Protein AF-A0A149TN40-F1 (afdb_monomer_lite)

pLDDT: mean 88.36, std 6.41, range [49.84, 96.06]

Foldseek 3Di:
DVVLVVLLVVLLVVLVVLCVVDVALVVSLVVLLVVLCVLQQDPVVLAGDDDPCVVSSLSNLLSSLVSNLVSLVVHDDQALVRLVVVLVSNLSSLVRSLVVCVVVVVVVSNVVSVVSNVVSVVSSCVNSVPHFHKDKDFAPAWAALLVVCCVQVVGSVCSVVQCVQQVDPDNRTDDRIGIDTDD

Secondary structure (DSSP, 8-state):
-HHHHHHHHHHHHHHHHHHHH--SHHHHHHHHHHHHHHTTEETTTTEEPP-TTHHHHHHHHHHHHHHHHHHGGG---SSHHHHHHHHHHHHHHHHHHHHHHHHHT-HHHHHHHHHHHHHHHHHHHHHHTTSPPEEEEE-SS---HHHHHHHHHS-GGGHHHHHHHH--SBTTB--SEEEEE--

Structure (mmCIF, N/CA/C/O backbone):
data_AF-A0A149TN40-F1
#
_entry.id   AF-A0A149TN40-F1
#
loop_
_atom_site.group_PDB
_atom_site.id
_atom_site.type_symbol
_atom_site.label_atom_id
_atom_site.label_alt_id
_atom_site.label_comp_id
_atom_site.label_asym_id
_atom_site.label_entity_id
_atom_site.label_seq_id
_atom_site.pdbx_PDB_ins_code
_atom_site.Cartn_x
_atom_site.Cartn_y
_atom_site.Cartn_z
_atom_site.occupancy
_atom_site.B_iso_or_equiv
_atom_site.auth_seq_id
_atom_site.auth_comp_id
_atom_site.auth_asym_id
_atom_site.auth_atom_id
_atom_site.pdbx_PDB_model_num
ATOM 1 N N . MET A 1 1 ? 9.515 -7.429 -31.128 1.00 49.84 1 MET A N 1
ATOM 2 C CA . MET A 1 1 ? 8.541 -6.324 -30.967 1.00 49.84 1 MET A CA 1
ATOM 3 C C . MET A 1 1 ? 7.116 -6.852 -30.782 1.00 49.84 1 MET A C 1
ATOM 5 O O . MET A 1 1 ? 6.437 -6.321 -29.924 1.00 49.84 1 MET A O 1
ATOM 9 N N . SER A 1 2 ? 6.692 -7.926 -31.472 1.00 61.16 2 SER A N 1
ATOM 10 C CA . SER A 1 2 ? 5.398 -8.605 -31.228 1.00 61.16 2 SER A CA 1
ATOM 11 C C . SER A 1 2 ? 5.247 -9.184 -29.814 1.00 61.16 2 SER A C 1
ATOM 13 O O . SER A 1 2 ? 4.179 -9.080 -29.222 1.00 61.16 2 SER A O 1
ATOM 15 N N . ASP A 1 3 ? 6.320 -9.753 -29.259 1.00 69.62 3 ASP A N 1
ATOM 16 C CA . ASP A 1 3 ? 6.230 -10.540 -28.018 1.00 69.62 3 ASP A CA 1
ATOM 17 C C . ASP A 1 3 ? 6.064 -9.671 -26.765 1.00 69.62 3 ASP A C 1
ATOM 19 O O . ASP A 1 3 ? 5.349 -10.048 -25.844 1.00 69.62 3 ASP A O 1
ATOM 23 N N . ILE A 1 4 ? 6.657 -8.471 -26.750 1.00 68.31 4 ILE A N 1
ATOM 24 C CA . ILE A 1 4 ? 6.526 -7.522 -25.629 1.00 68.31 4 ILE A CA 1
ATOM 25 C C . ILE A 1 4 ? 5.124 -6.904 -25.612 1.00 68.31 4 ILE A C 1
ATOM 27 O O . ILE A 1 4 ? 4.525 -6.775 -24.549 1.00 68.31 4 ILE A O 1
ATOM 31 N N . THR A 1 5 ? 4.562 -6.575 -26.779 1.00 76.12 5 THR A N 1
ATOM 32 C CA . THR A 1 5 ? 3.184 -6.071 -26.878 1.00 76.12 5 THR A CA 1
ATOM 33 C C . THR A 1 5 ? 2.165 -7.135 -26.467 1.00 76.12 5 THR A C 1
ATOM 35 O O . THR A 1 5 ? 1.217 -6.820 -25.757 1.00 76.12 5 THR A O 1
ATOM 38 N N . SER A 1 6 ? 2.387 -8.400 -26.843 1.00 80.19 6 SER A N 1
ATOM 39 C CA . SER A 1 6 ? 1.541 -9.516 -26.399 1.00 80.19 6 SER A CA 1
ATOM 40 C C . SER A 1 6 ? 1.671 -9.787 -24.895 1.00 80.19 6 SER A C 1
ATOM 42 O O . SER A 1 6 ? 0.690 -10.134 -24.240 1.00 80.19 6 SER A O 1
ATOM 44 N N . ALA A 1 7 ? 2.870 -9.636 -24.326 1.00 77.38 7 ALA A N 1
ATOM 45 C CA . ALA A 1 7 ? 3.071 -9.751 -22.884 1.00 77.38 7 ALA A CA 1
ATOM 46 C C . ALA A 1 7 ? 2.347 -8.630 -22.122 1.00 77.38 7 ALA A C 1
ATOM 48 O O . ALA A 1 7 ? 1.708 -8.903 -21.109 1.00 77.38 7 ALA A O 1
ATOM 49 N N . ALA A 1 8 ? 2.389 -7.395 -22.633 1.00 79.75 8 ALA A N 1
ATOM 50 C CA . ALA A 1 8 ? 1.682 -6.256 -22.051 1.00 79.75 8 ALA A CA 1
ATOM 51 C C . ALA A 1 8 ? 0.164 -6.480 -22.003 1.00 79.75 8 ALA A C 1
ATOM 53 O O . ALA A 1 8 ? -0.437 -6.304 -20.947 1.00 79.75 8 ALA A O 1
ATOM 54 N N . SER A 1 9 ? -0.445 -6.932 -23.108 1.00 82.19 9 SER A N 1
ATOM 55 C CA . SER A 1 9 ? -1.885 -7.220 -23.136 1.00 82.19 9 SER A CA 1
ATOM 56 C C . SER A 1 9 ? -2.263 -8.346 -22.174 1.00 82.19 9 SER A C 1
ATOM 58 O O . SER A 1 9 ? -3.250 -8.236 -21.458 1.00 82.19 9 SER A O 1
ATOM 60 N N . THR A 1 10 ? -1.439 -9.395 -22.085 1.00 86.62 10 THR A N 1
ATOM 61 C CA . THR A 1 10 ? -1.691 -10.526 -21.176 1.00 86.62 10 THR A CA 1
ATOM 62 C C . THR A 1 10 ? -1.612 -10.094 -19.711 1.00 86.62 10 THR A C 1
ATOM 64 O O . THR A 1 10 ? -2.437 -10.493 -18.896 1.00 86.62 10 THR A O 1
ATOM 67 N N . LEU A 1 11 ? -0.628 -9.261 -19.356 1.00 84.00 11 LEU A N 1
ATOM 68 C CA . LEU A 1 11 ? -0.495 -8.725 -18.000 1.00 84.00 11 LEU A CA 1
ATOM 69 C C . LEU A 1 11 ? -1.680 -7.833 -17.629 1.00 84.00 11 LEU A C 1
ATOM 71 O O . LEU A 1 11 ? -2.180 -7.928 -16.512 1.00 84.00 11 LEU A O 1
ATOM 75 N N . GLN A 1 12 ? -2.158 -7.018 -18.568 1.00 85.88 12 GLN A N 1
ATOM 76 C CA . GLN A 1 12 ? -3.344 -6.196 -18.361 1.00 85.88 12 GLN A CA 1
ATOM 77 C C . GLN A 1 12 ? -4.598 -7.057 -18.138 1.00 85.88 12 GLN A C 1
ATOM 79 O O . GLN A 1 12 ? -5.314 -6.839 -17.165 1.00 85.88 12 GLN A O 1
ATOM 84 N N . GLU A 1 13 ? -4.809 -8.097 -18.949 1.00 88.00 13 GLU A N 1
ATOM 85 C CA . GLU A 1 13 ? -5.915 -9.051 -18.767 1.00 88.00 13 GLU A CA 1
ATOM 86 C C . GLU A 1 13 ? -5.845 -9.782 -17.414 1.00 88.00 13 GLU A C 1
ATOM 88 O O . GLU A 1 13 ? -6.870 -9.988 -16.757 1.00 88.00 13 GLU A O 1
ATOM 93 N N . ILE A 1 14 ? -4.644 -10.164 -16.960 1.00 86.12 14 ILE A N 1
ATOM 94 C CA . ILE A 1 14 ? -4.446 -10.783 -15.640 1.00 86.12 14 ILE A CA 1
ATOM 95 C C . ILE A 1 14 ? -4.858 -9.811 -14.532 1.00 86.12 14 ILE A C 1
ATOM 97 O O . ILE A 1 14 ? -5.582 -10.199 -13.617 1.00 86.12 14 ILE A O 1
ATOM 101 N N . VAL A 1 15 ? -4.420 -8.557 -14.614 1.00 87.38 15 VAL A N 1
ATOM 102 C CA . VAL A 1 15 ? -4.732 -7.517 -13.626 1.00 87.38 15 VAL A CA 1
ATOM 103 C C . VAL A 1 15 ? -6.234 -7.217 -13.590 1.00 87.38 15 VAL A C 1
ATOM 105 O O . VAL A 1 15 ? -6.825 -7.184 -12.512 1.00 87.38 15 VAL A O 1
ATOM 108 N N . GLU A 1 16 ? -6.891 -7.124 -14.746 1.00 85.19 16 GLU A N 1
ATOM 109 C CA . GLU A 1 16 ? -8.352 -6.986 -14.834 1.00 85.19 16 GLU A CA 1
ATOM 110 C C . GLU A 1 16 ? -9.084 -8.201 -14.241 1.00 85.19 16 GLU A C 1
ATOM 112 O O . GLU A 1 16 ? -10.067 -8.060 -13.511 1.00 85.19 16 GLU A O 1
ATOM 117 N N . THR A 1 17 ? -8.581 -9.412 -14.493 1.00 88.56 17 THR A N 1
ATOM 118 C CA . THR A 1 17 ? -9.135 -10.641 -13.909 1.00 88.56 17 THR A CA 1
ATOM 119 C C . THR A 1 17 ? -8.994 -10.650 -12.388 1.00 88.56 17 THR A C 1
ATOM 121 O O . THR A 1 17 ? -9.933 -11.035 -11.692 1.00 88.56 17 THR A O 1
ATOM 124 N N . LEU A 1 18 ? -7.860 -10.189 -11.852 1.00 85.25 18 LEU A N 1
ATOM 125 C CA . LEU A 1 18 ? -7.669 -10.032 -10.410 1.00 85.25 18 LEU A CA 1
ATOM 126 C C . LEU A 1 18 ? -8.672 -9.032 -9.821 1.00 85.25 18 LEU A C 1
ATOM 128 O O . LEU A 1 18 ? -9.253 -9.321 -8.777 1.00 85.25 18 LEU A O 1
ATOM 132 N N . GLY A 1 19 ? -8.950 -7.925 -10.513 1.00 83.44 19 GLY A N 1
ATOM 133 C CA . GLY A 1 19 ? -9.982 -6.966 -10.104 1.00 83.44 19 GLY A CA 1
ATOM 134 C C . GLY A 1 19 ? -11.387 -7.578 -10.009 1.00 83.44 19 GLY A C 1
ATOM 135 O O . GLY A 1 19 ? -12.173 -7.186 -9.155 1.00 83.44 19 GLY A O 1
ATOM 136 N N . ASN A 1 20 ? -11.694 -8.594 -10.822 1.00 86.62 20 ASN A N 1
ATOM 137 C CA . ASN A 1 20 ? -12.962 -9.331 -10.735 1.00 86.62 20 ASN A CA 1
ATOM 138 C C . ASN A 1 20 ? -12.996 -10.365 -9.595 1.00 86.62 20 ASN A C 1
ATOM 140 O O . ASN A 1 20 ? -14.077 -10.744 -9.145 1.00 86.62 20 ASN A O 1
ATOM 144 N N . ILE A 1 21 ? -11.835 -10.859 -9.152 1.00 88.94 21 ILE A N 1
ATOM 145 C CA . ILE A 1 21 ? -11.725 -11.819 -8.043 1.00 88.94 21 ILE A CA 1
ATOM 146 C C . ILE A 1 21 ? -11.835 -11.097 -6.696 1.00 88.94 21 ILE A C 1
ATOM 148 O O . ILE A 1 21 ? -12.499 -11.588 -5.783 1.00 88.94 21 ILE A O 1
ATOM 152 N N . TYR A 1 22 ? -11.185 -9.940 -6.567 1.00 87.81 22 TYR A N 1
ATOM 153 C CA . TYR A 1 22 ? -11.143 -9.165 -5.332 1.00 87.81 22 TYR A CA 1
ATOM 154 C C . TYR A 1 22 ? -12.144 -8.009 -5.380 1.00 87.81 22 TYR A C 1
ATOM 156 O O . TYR A 1 22 ? -11.826 -6.914 -5.829 1.00 87.81 22 TYR A O 1
ATOM 164 N N . THR A 1 23 ? -13.356 -8.248 -4.869 1.00 84.50 23 THR A N 1
ATOM 165 C CA . THR A 1 23 ? -14.415 -7.225 -4.798 1.00 84.50 23 THR A CA 1
ATOM 166 C C . THR A 1 23 ? -14.074 -6.075 -3.845 1.00 84.50 23 THR A C 1
ATOM 168 O O . THR A 1 23 ? -14.589 -4.974 -4.017 1.00 84.50 23 THR A O 1
ATOM 171 N N . ASP A 1 24 ? -13.233 -6.324 -2.835 1.00 88.75 24 ASP A N 1
ATOM 172 C CA . ASP A 1 24 ? -12.730 -5.281 -1.940 1.00 88.75 24 ASP A CA 1
ATOM 173 C C . ASP A 1 24 ? -11.497 -4.582 -2.552 1.00 88.75 24 ASP A C 1
ATOM 175 O O . ASP A 1 24 ? -10.469 -5.243 -2.754 1.00 88.75 24 ASP A O 1
ATOM 179 N N . PRO A 1 25 ? -11.548 -3.257 -2.809 1.00 87.50 25 PRO A N 1
ATOM 180 C CA . PRO A 1 25 ? -10.431 -2.513 -3.393 1.00 87.50 25 PRO A CA 1
ATOM 181 C C . PRO A 1 25 ? -9.153 -2.565 -2.546 1.00 87.50 25 PRO A C 1
ATOM 183 O O . PRO A 1 25 ? -8.053 -2.566 -3.099 1.00 87.50 25 PRO A O 1
ATOM 186 N N . GLY A 1 26 ? -9.277 -2.650 -1.216 1.00 88.75 26 GLY A N 1
ATOM 187 C CA . GLY A 1 26 ? -8.135 -2.783 -0.311 1.00 88.75 26 GLY A CA 1
ATOM 188 C C . GLY A 1 26 ? -7.392 -4.107 -0.508 1.00 88.75 26 GLY A C 1
ATOM 189 O O . GLY A 1 26 ? -6.174 -4.111 -0.695 1.00 88.75 26 GLY A O 1
ATOM 190 N N . GLN A 1 27 ? -8.121 -5.228 -0.545 1.00 89.62 27 GLN A N 1
ATOM 191 C CA . GLN A 1 27 ? -7.545 -6.544 -0.855 1.00 89.62 27 GLN A CA 1
ATOM 192 C C . GLN A 1 27 ? -6.924 -6.594 -2.256 1.00 89.62 27 GLN A C 1
ATOM 194 O O . GLN A 1 27 ? -5.853 -7.176 -2.434 1.00 89.62 27 GLN A O 1
ATOM 199 N N . TYR A 1 28 ? -7.560 -5.957 -3.243 1.00 92.06 28 TYR A N 1
ATOM 200 C CA . TYR A 1 28 ? -7.017 -5.869 -4.597 1.00 92.06 28 TYR A CA 1
ATOM 201 C C . TYR A 1 28 ? -5.663 -5.142 -4.623 1.00 92.06 28 TYR A C 1
ATOM 203 O O . TYR A 1 28 ? -4.680 -5.678 -5.141 1.00 92.06 28 TYR A O 1
ATOM 211 N N . VAL A 1 29 ? -5.569 -3.967 -3.991 1.00 92.38 29 VAL A N 1
ATOM 212 C CA . VAL A 1 29 ? -4.305 -3.219 -3.887 1.00 92.38 29 VAL A CA 1
ATOM 213 C C . VAL A 1 29 ? -3.250 -4.003 -3.104 1.00 92.38 29 VAL A C 1
ATOM 215 O O . VAL A 1 29 ? -2.086 -4.015 -3.510 1.00 92.38 29 VAL A O 1
ATOM 218 N N . ALA A 1 30 ? -3.626 -4.710 -2.036 1.00 91.81 30 ALA A N 1
ATOM 219 C CA . ALA A 1 30 ? -2.700 -5.554 -1.278 1.00 91.81 30 ALA A CA 1
ATOM 220 C C . ALA A 1 30 ? -2.108 -6.681 -2.144 1.00 91.81 30 ALA A C 1
ATOM 222 O O . ALA A 1 30 ? -0.903 -6.941 -2.089 1.00 91.81 30 ALA A O 1
ATOM 223 N N . GLN A 1 31 ? -2.921 -7.303 -3.002 1.00 92.56 31 GLN A N 1
ATOM 224 C CA . GLN A 1 31 ? -2.452 -8.329 -3.931 1.00 92.56 31 GLN A CA 1
ATOM 225 C C . GLN A 1 31 ? -1.516 -7.755 -5.007 1.00 92.56 31 GLN A C 1
ATOM 227 O O . GLN A 1 31 ? -0.491 -8.364 -5.316 1.00 92.56 31 GLN A O 1
ATOM 232 N N . LEU A 1 32 ? -1.823 -6.576 -5.557 1.00 92.62 32 LEU A N 1
ATOM 233 C CA . LEU A 1 32 ? -0.956 -5.892 -6.527 1.00 92.62 32 LEU A CA 1
ATOM 234 C C . LEU A 1 32 ? 0.383 -5.478 -5.896 1.00 92.62 32 LEU A C 1
ATOM 236 O O . LEU A 1 32 ? 1.442 -5.700 -6.479 1.00 92.62 32 LEU A O 1
ATOM 240 N N . THR A 1 33 ? 0.337 -4.961 -4.670 1.00 93.25 33 THR A N 1
ATOM 241 C CA . THR A 1 33 ? 1.506 -4.639 -3.836 1.00 93.25 33 THR A CA 1
ATOM 242 C C . THR A 1 33 ? 2.379 -5.878 -3.635 1.00 93.25 33 THR A C 1
ATOM 244 O O . THR A 1 33 ? 3.590 -5.825 -3.846 1.00 93.25 33 THR A O 1
ATOM 247 N N . TYR A 1 34 ? 1.774 -7.027 -3.312 1.00 92.56 34 TYR A N 1
ATOM 248 C CA . TYR A 1 34 ? 2.494 -8.295 -3.207 1.00 92.56 34 TYR A CA 1
ATOM 249 C C . TYR A 1 34 ? 3.138 -8.700 -4.539 1.00 92.56 34 TYR A C 1
ATOM 251 O O . TYR A 1 34 ? 4.320 -9.039 -4.556 1.00 92.56 34 TYR A O 1
ATOM 259 N N . LEU A 1 35 ? 2.417 -8.617 -5.660 1.00 91.12 35 LEU A N 1
ATOM 260 C CA . LEU A 1 35 ? 2.970 -8.939 -6.979 1.00 91.12 35 LEU A CA 1
ATOM 261 C C . LEU A 1 35 ? 4.181 -8.067 -7.324 1.00 91.12 35 LEU A C 1
ATOM 263 O O . LEU A 1 35 ? 5.187 -8.601 -7.781 1.00 91.12 35 LEU A O 1
ATOM 267 N N . ILE A 1 36 ? 4.145 -6.763 -7.036 1.00 92.75 36 ILE A N 1
ATOM 268 C CA . ILE A 1 36 ? 5.281 -5.853 -7.264 1.00 92.75 36 ILE A CA 1
ATOM 269 C C . ILE A 1 36 ? 6.556 -6.362 -6.568 1.00 92.75 36 ILE A C 1
ATOM 271 O O . ILE A 1 36 ? 7.626 -6.355 -7.183 1.00 92.75 36 ILE A O 1
ATOM 275 N N . THR A 1 37 ? 6.449 -6.888 -5.339 1.00 91.69 37 THR A N 1
ATOM 276 C CA . THR A 1 37 ? 7.601 -7.477 -4.621 1.00 91.69 37 THR A CA 1
ATOM 277 C C . THR A 1 37 ? 8.195 -8.701 -5.325 1.00 91.69 37 THR A C 1
ATOM 279 O O . THR A 1 37 ? 9.388 -8.964 -5.208 1.00 91.69 37 THR A O 1
ATOM 282 N N . GLN A 1 38 ? 7.393 -9.439 -6.098 1.00 89.81 38 GLN A N 1
ATOM 283 C CA . GLN A 1 38 ? 7.860 -10.605 -6.852 1.00 89.81 38 GLN A CA 1
ATOM 284 C C . GLN A 1 38 ? 8.589 -10.214 -8.148 1.00 89.81 38 GLN A C 1
ATOM 286 O O . GLN A 1 38 ? 9.326 -11.025 -8.707 1.00 89.81 38 GLN A O 1
ATOM 291 N N . TYR A 1 39 ? 8.431 -8.969 -8.612 1.00 88.81 39 TYR A N 1
ATOM 292 C CA . TYR A 1 39 ? 8.992 -8.464 -9.869 1.00 88.81 39 TYR A CA 1
ATOM 293 C C . TYR A 1 39 ? 10.125 -7.448 -9.658 1.00 88.81 39 TYR A C 1
ATOM 295 O O . TYR A 1 39 ? 10.247 -6.472 -10.398 1.00 88.81 39 TYR A O 1
ATOM 303 N N . GLY A 1 40 ? 10.990 -7.681 -8.666 1.00 86.00 40 GLY A N 1
ATOM 304 C CA . GLY A 1 40 ? 12.262 -6.961 -8.507 1.00 86.00 40 GLY A CA 1
ATOM 305 C C . GLY A 1 40 ? 12.226 -5.715 -7.618 1.00 86.00 40 GLY A C 1
ATOM 306 O O . GLY A 1 40 ? 13.230 -5.012 -7.547 1.00 86.00 40 GLY A O 1
ATOM 307 N N . TYR A 1 41 ? 11.112 -5.440 -6.935 1.00 92.69 41 TYR A N 1
ATOM 308 C CA . TYR A 1 41 ? 11.066 -4.440 -5.865 1.00 92.69 41 TYR A CA 1
ATOM 309 C C . TYR A 1 41 ? 11.518 -5.050 -4.529 1.00 92.69 41 TYR A C 1
ATOM 311 O O . TYR A 1 41 ? 10.949 -6.046 -4.080 1.00 92.69 41 TYR A O 1
ATOM 319 N N . ASP A 1 42 ? 12.505 -4.435 -3.876 1.00 91.75 42 ASP A N 1
ATOM 320 C CA . ASP A 1 42 ? 12.964 -4.821 -2.538 1.00 91.75 42 ASP A CA 1
ATOM 321 C C . ASP A 1 42 ? 12.315 -3.932 -1.469 1.00 91.75 42 ASP A C 1
ATOM 323 O O . ASP A 1 42 ? 12.508 -2.715 -1.431 1.00 91.75 42 ASP A O 1
ATOM 327 N N . VAL A 1 43 ? 1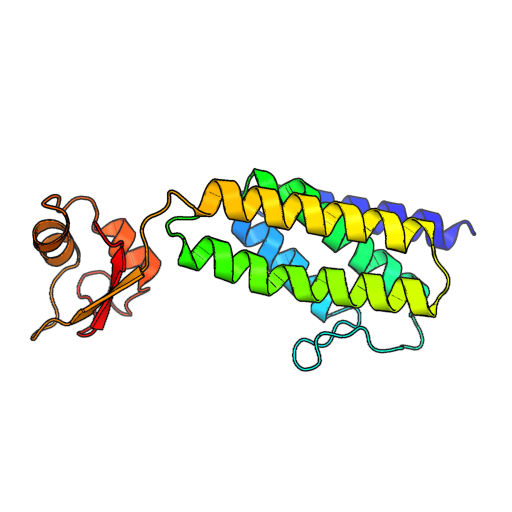1.547 -4.558 -0.575 1.00 89.75 43 VAL A N 1
ATOM 328 C CA . VAL A 1 43 ? 10.816 -3.886 0.511 1.00 89.75 43 VAL A CA 1
ATOM 329 C C . VAL A 1 43 ? 11.730 -3.268 1.573 1.00 89.75 43 VAL A C 1
ATOM 331 O O . VAL A 1 43 ? 11.333 -2.303 2.220 1.00 89.75 43 VAL A O 1
ATOM 334 N N . ASN A 1 44 ? 12.940 -3.801 1.765 1.00 90.44 44 ASN A N 1
ATOM 335 C CA . ASN A 1 44 ? 13.862 -3.344 2.805 1.00 90.44 44 ASN A CA 1
ATOM 336 C C . ASN A 1 44 ? 14.643 -2.114 2.350 1.00 90.44 44 ASN A C 1
ATOM 338 O O . ASN A 1 44 ? 14.893 -1.210 3.144 1.00 90.44 44 ASN A O 1
ATOM 342 N N . THR A 1 45 ? 15.046 -2.090 1.079 1.00 91.50 45 THR A N 1
ATOM 343 C CA . THR A 1 45 ? 15.794 -0.967 0.499 1.00 91.50 45 THR A CA 1
ATOM 344 C C . THR A 1 45 ? 14.900 0.040 -0.214 1.00 91.50 45 THR A C 1
ATOM 346 O O . THR A 1 45 ? 15.389 1.109 -0.570 1.00 91.50 45 THR A O 1
ATOM 349 N N . GLN A 1 46 ? 13.616 -0.284 -0.416 1.00 93.00 46 GLN A N 1
ATOM 350 C CA . GLN A 1 46 ? 12.645 0.531 -1.154 1.00 93.00 46 GLN A CA 1
ATOM 351 C C . GLN A 1 46 ? 13.159 0.914 -2.547 1.00 93.00 46 GLN A C 1
ATOM 353 O O . GLN A 1 46 ? 13.087 2.066 -2.974 1.00 93.00 46 GLN A O 1
ATOM 358 N N . SER A 1 47 ? 13.735 -0.058 -3.255 1.00 91.81 47 SER A N 1
ATOM 359 C CA . SER A 1 47 ? 14.365 0.158 -4.556 1.00 91.81 47 SER A CA 1
ATOM 360 C C . SER A 1 47 ? 14.086 -0.986 -5.524 1.00 91.81 47 SER A C 1
ATOM 362 O O . SER A 1 47 ? 13.751 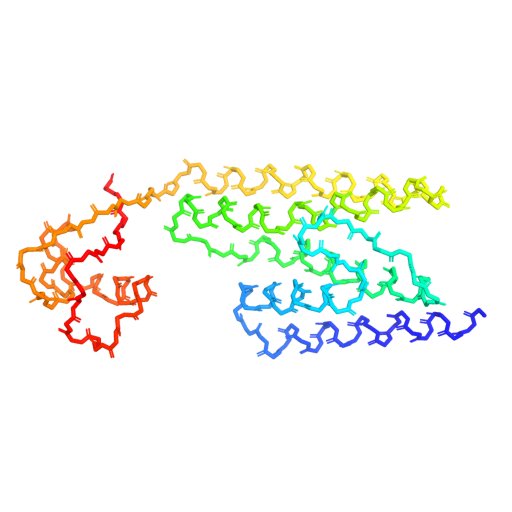-2.104 -5.129 1.00 91.81 47 SER A O 1
ATOM 364 N N . VAL A 1 48 ? 14.230 -0.699 -6.817 1.00 90.75 48 VAL A N 1
ATOM 365 C CA . VAL A 1 48 ? 14.205 -1.718 -7.868 1.00 90.75 48 VAL A CA 1
ATOM 366 C C . VAL A 1 48 ? 15.609 -2.300 -8.021 1.00 90.75 48 VAL A C 1
ATOM 368 O O . VAL A 1 48 ? 16.577 -1.563 -8.216 1.00 90.75 48 VAL A O 1
ATOM 371 N N . LEU A 1 49 ? 15.722 -3.623 -7.938 1.00 82.50 49 LEU A N 1
ATOM 372 C CA . LEU A 1 49 ? 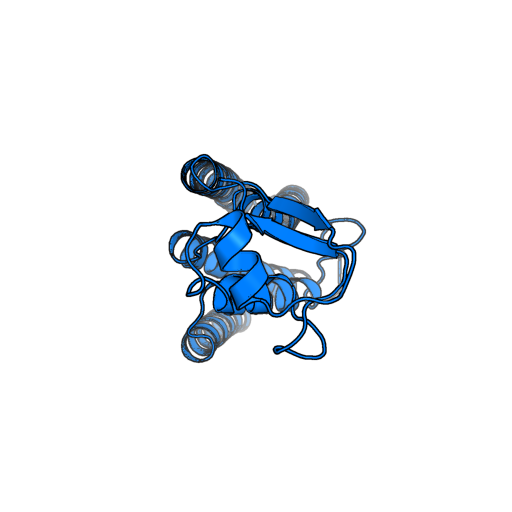16.961 -4.352 -8.191 1.00 82.50 49 LEU A CA 1
ATOM 373 C C . LEU A 1 49 ? 17.091 -4.653 -9.684 1.00 82.50 49 LEU A C 1
ATOM 375 O O . LEU A 1 49 ? 16.147 -5.141 -10.301 1.00 82.50 49 LEU A O 1
ATOM 379 N N . ALA A 1 50 ? 18.275 -4.409 -10.249 1.00 75.75 50 ALA A N 1
ATOM 380 C CA . ALA A 1 50 ? 18.573 -4.802 -11.620 1.00 75.75 50 ALA A CA 1
ATOM 381 C C . ALA A 1 50 ? 18.674 -6.333 -11.722 1.00 75.75 50 ALA A C 1
ATOM 383 O O . ALA A 1 50 ? 19.439 -6.986 -11.008 1.00 75.75 50 ALA A O 1
ATOM 384 N N . THR A 1 51 ? 17.900 -6.903 -12.630 1.00 76.88 51 THR A N 1
ATOM 385 C CA . THR A 1 51 ? 17.759 -8.330 -12.909 1.00 76.88 51 THR A CA 1
ATOM 386 C C . THR A 1 51 ? 18.030 -8.616 -14.384 1.00 76.88 51 THR A C 1
ATOM 388 O O . THR A 1 51 ? 17.967 -7.747 -15.252 1.00 76.88 51 THR A O 1
ATOM 391 N N . SER A 1 52 ? 18.273 -9.882 -14.723 1.00 75.75 52 SER A N 1
ATOM 392 C CA . SER A 1 52 ? 18.431 -10.296 -16.125 1.00 75.75 52 SER A CA 1
ATOM 393 C C . SER A 1 52 ? 17.152 -10.152 -16.972 1.00 75.75 52 SER A C 1
ATOM 395 O O . SER A 1 52 ? 17.227 -10.295 -18.190 1.00 75.75 52 SER A O 1
ATOM 397 N N . TYR A 1 53 ? 15.995 -9.872 -16.355 1.00 77.44 53 TYR A N 1
ATOM 398 C CA . TYR A 1 53 ? 14.676 -9.776 -16.999 1.00 77.44 53 TYR A CA 1
ATOM 399 C C . TYR A 1 53 ? 14.046 -8.379 -16.876 1.00 77.44 53 TYR A C 1
ATOM 401 O O . TYR A 1 53 ? 12.831 -8.220 -17.015 1.00 77.44 53 TYR A O 1
ATOM 409 N N . ASP A 1 54 ? 14.875 -7.364 -16.642 1.00 80.81 54 ASP A N 1
ATOM 410 C CA . ASP A 1 54 ? 14.471 -6.003 -16.284 1.00 80.81 54 ASP A CA 1
ATOM 411 C C . ASP A 1 54 ? 13.357 -5.375 -17.130 1.00 80.81 54 ASP A C 1
ATOM 413 O O . ASP A 1 54 ? 12.409 -4.866 -16.533 1.00 80.81 54 ASP A O 1
ATOM 417 N N . PRO A 1 55 ? 13.359 -5.460 -18.475 1.00 83.06 55 PRO A N 1
ATOM 418 C CA . PRO A 1 55 ? 12.282 -4.872 -19.271 1.00 83.06 55 PRO A CA 1
ATOM 419 C C . PRO A 1 55 ? 10.902 -5.491 -18.999 1.00 83.06 55 PRO A C 1
ATOM 421 O O . PRO A 1 55 ? 9.893 -4.790 -18.991 1.00 83.06 55 PRO A O 1
ATOM 424 N N . VAL A 1 56 ? 10.841 -6.806 -18.759 1.00 85.06 56 VAL A N 1
ATOM 425 C CA . VAL A 1 56 ? 9.579 -7.519 -18.494 1.00 85.06 56 VAL A CA 1
ATOM 426 C C . VAL A 1 56 ? 9.116 -7.268 -17.062 1.00 85.06 56 VAL A C 1
ATOM 428 O O . VAL A 1 56 ? 7.927 -7.076 -16.820 1.00 85.06 56 VAL A O 1
ATOM 431 N N . PHE A 1 57 ? 10.049 -7.232 -16.111 1.00 90.00 57 PHE A N 1
ATOM 432 C CA . PHE A 1 57 ? 9.736 -6.937 -14.713 1.00 90.00 57 PHE A CA 1
ATOM 433 C C . PHE A 1 57 ? 9.291 -5.483 -14.536 1.00 90.00 57 PHE A C 1
ATOM 435 O O . PHE A 1 57 ? 8.320 -5.233 -13.827 1.00 90.00 57 PHE A O 1
ATOM 442 N N . ALA A 1 58 ? 9.925 -4.539 -15.236 1.00 89.81 58 ALA A N 1
ATOM 443 C CA . ALA A 1 58 ? 9.482 -3.151 -15.287 1.00 89.81 58 ALA A CA 1
ATOM 444 C C . ALA A 1 58 ? 8.062 -3.042 -15.846 1.00 89.81 58 ALA A C 1
ATOM 446 O O . ALA A 1 58 ? 7.218 -2.400 -15.230 1.00 89.81 58 ALA A O 1
ATOM 447 N N . LEU A 1 59 ? 7.758 -3.734 -16.949 1.00 89.75 59 LEU A N 1
ATOM 448 C CA . LEU A 1 59 ? 6.403 -3.770 -17.497 1.00 89.75 59 LEU A CA 1
ATOM 449 C C . LEU A 1 59 ? 5.383 -4.293 -16.471 1.00 89.75 59 LEU A C 1
ATOM 451 O O . LEU A 1 59 ? 4.385 -3.625 -16.222 1.00 89.75 59 LEU A O 1
ATOM 455 N N . ALA A 1 60 ? 5.658 -5.430 -15.824 1.00 90.69 60 ALA A N 1
ATOM 456 C CA . ALA A 1 60 ? 4.766 -6.012 -14.819 1.00 90.69 60 ALA A CA 1
ATOM 457 C C . ALA A 1 60 ? 4.529 -5.078 -13.619 1.00 90.69 60 ALA A C 1
ATOM 459 O O . ALA A 1 60 ? 3.381 -4.872 -13.217 1.00 90.69 60 ALA A O 1
ATOM 460 N N . ARG A 1 61 ? 5.592 -4.466 -13.072 1.00 92.75 61 ARG A N 1
ATOM 461 C CA . ARG A 1 61 ? 5.469 -3.490 -11.977 1.00 92.75 61 ARG A CA 1
ATOM 462 C C . ARG A 1 61 ? 4.654 -2.273 -12.399 1.00 92.75 61 ARG A C 1
ATOM 464 O O . ARG A 1 61 ? 3.759 -1.875 -11.664 1.00 92.75 61 ARG A O 1
ATOM 471 N N . ARG A 1 62 ? 4.915 -1.711 -13.583 1.00 92.88 62 ARG A N 1
ATOM 472 C CA . ARG A 1 62 ? 4.207 -0.528 -14.100 1.00 92.88 62 ARG A CA 1
ATOM 473 C C . ARG A 1 62 ? 2.721 -0.793 -14.305 1.00 92.88 62 ARG A C 1
ATOM 475 O O . ARG A 1 62 ? 1.919 0.048 -13.918 1.00 92.88 62 ARG A O 1
ATOM 482 N N . THR A 1 63 ? 2.349 -1.958 -14.839 1.00 92.62 63 THR A N 1
ATOM 483 C CA . THR A 1 63 ? 0.937 -2.357 -14.958 1.00 92.62 63 THR A CA 1
ATOM 484 C C . THR A 1 63 ? 0.279 -2.480 -13.583 1.00 92.62 63 THR A C 1
ATOM 486 O O . THR A 1 63 ? -0.832 -1.997 -13.393 1.00 92.62 63 THR A O 1
ATOM 489 N N . CYS A 1 64 ? 0.969 -3.055 -12.591 1.00 93.25 64 CYS A N 1
ATOM 490 C CA . CYS A 1 64 ? 0.438 -3.122 -11.228 1.00 93.25 64 CYS A CA 1
ATOM 491 C C . CYS A 1 64 ? 0.281 -1.726 -10.603 1.00 93.25 64 CYS A C 1
ATOM 493 O O . CYS A 1 64 ? -0.757 -1.442 -10.019 1.00 93.25 64 CYS A O 1
ATOM 495 N N . LEU A 1 65 ? 1.275 -0.842 -10.741 1.00 94.88 65 LEU A N 1
ATOM 496 C CA . LEU A 1 65 ? 1.227 0.528 -10.214 1.00 94.88 65 LEU A CA 1
ATOM 497 C C . LEU A 1 65 ? 0.117 1.359 -10.870 1.00 94.88 65 LEU A C 1
ATOM 499 O O . LEU A 1 65 ? -0.579 2.105 -10.188 1.00 94.88 65 LEU A O 1
ATOM 503 N N . GLU A 1 66 ? -0.086 1.206 -12.177 1.00 93.62 66 GLU A N 1
ATOM 504 C CA . GLU A 1 66 ? -1.185 1.851 -12.899 1.00 93.62 66 GLU A CA 1
ATOM 505 C C . GLU A 1 66 ? -2.552 1.357 -12.407 1.00 93.62 66 GLU A C 1
ATOM 507 O O . GLU A 1 66 ? -3.451 2.163 -12.160 1.00 93.62 66 GLU A O 1
ATOM 512 N N . ALA A 1 67 ? -2.683 0.059 -12.143 1.00 92.25 67 ALA A N 1
ATOM 513 C CA . ALA A 1 67 ? -3.893 -0.502 -11.561 1.00 92.25 67 ALA A CA 1
ATOM 514 C C . ALA A 1 67 ? -4.130 -0.059 -10.109 1.00 92.25 67 ALA A C 1
ATOM 516 O O . ALA A 1 67 ? -5.275 0.205 -9.741 1.00 92.25 67 ALA A O 1
ATOM 517 N N . ILE A 1 68 ? -3.071 0.085 -9.301 1.00 94.25 68 ILE A N 1
ATOM 518 C CA . ILE A 1 68 ? -3.158 0.679 -7.957 1.00 94.25 68 ILE A CA 1
ATOM 519 C C . ILE A 1 68 ? -3.663 2.119 -8.061 1.00 94.25 68 ILE A C 1
ATOM 521 O O . ILE A 1 68 ? -4.614 2.469 -7.369 1.00 94.25 68 ILE A O 1
ATOM 525 N N . TYR A 1 69 ? -3.089 2.929 -8.956 1.00 94.56 69 TYR A N 1
ATOM 526 C CA . TYR A 1 69 ? -3.523 4.311 -9.189 1.00 94.56 69 TYR A CA 1
ATOM 527 C C . TYR A 1 69 ? -5.012 4.393 -9.566 1.00 94.56 69 TYR A C 1
ATOM 529 O O . TYR A 1 69 ? -5.731 5.244 -9.054 1.00 94.56 69 TYR A O 1
ATOM 537 N N . ARG A 1 70 ? -5.516 3.473 -10.400 1.00 92.38 70 ARG A N 1
ATOM 538 C CA . ARG A 1 70 ? -6.948 3.419 -10.749 1.00 92.38 70 ARG A CA 1
ATOM 539 C C . ARG A 1 70 ? -7.851 2.948 -9.611 1.00 92.38 70 ARG A C 1
ATOM 541 O O . ARG A 1 70 ? -9.004 3.366 -9.550 1.00 92.38 70 ARG A O 1
ATOM 548 N N . ALA A 1 71 ? -7.366 2.044 -8.765 1.00 92.19 71 ALA A N 1
ATOM 549 C CA . ALA A 1 71 ? -8.141 1.475 -7.666 1.00 92.19 71 ALA A CA 1
ATOM 550 C C . ALA A 1 71 ? -8.195 2.394 -6.437 1.00 92.19 71 ALA A C 1
ATOM 552 O O . ALA A 1 71 ? -9.164 2.338 -5.680 1.00 92.19 71 ALA A O 1
ATOM 553 N N . GLU A 1 72 ? -7.181 3.242 -6.253 1.00 93.25 72 GLU A N 1
ATOM 554 C CA . GLU A 1 72 ? -6.997 4.109 -5.086 1.00 93.25 72 GLU A CA 1
ATOM 555 C C . GLU A 1 72 ? -8.247 4.934 -4.710 1.00 93.25 72 GLU A C 1
ATOM 557 O O . GLU A 1 72 ? -8.644 4.872 -3.538 1.00 93.25 72 GLU A O 1
ATOM 562 N N . PRO A 1 73 ? -8.978 5.571 -5.649 1.00 91.88 73 PRO A N 1
ATOM 563 C CA . PRO A 1 73 ? -10.167 6.356 -5.304 1.00 91.88 73 PRO A CA 1
ATOM 564 C C . PRO A 1 73 ? -11.318 5.523 -4.723 1.00 91.88 73 PRO A C 1
ATOM 566 O O . PRO A 1 73 ? -12.216 6.061 -4.078 1.00 91.88 73 PRO A O 1
ATOM 569 N N . SER A 1 74 ? -11.315 4.207 -4.959 1.00 91.44 74 SER A N 1
ATOM 570 C CA . SER A 1 74 ? -12.340 3.281 -4.458 1.00 91.44 74 SER A CA 1
ATOM 571 C C . SER A 1 74 ? -11.987 2.674 -3.099 1.00 91.44 74 SER A C 1
ATOM 573 O O . SER A 1 74 ? -12.844 2.058 -2.469 1.00 91.44 74 SER A O 1
ATOM 575 N N . VAL A 1 75 ? -10.744 2.827 -2.631 1.00 91.06 75 VAL A N 1
ATOM 576 C CA . VAL A 1 75 ? -10.317 2.334 -1.317 1.00 91.06 75 VAL A CA 1
ATOM 577 C C . VAL A 1 75 ? -10.922 3.215 -0.230 1.00 91.06 75 VAL A C 1
ATOM 579 O O . VAL A 1 75 ? -10.822 4.437 -0.285 1.00 91.06 75 VAL A O 1
ATOM 582 N N . THR A 1 76 ? -11.540 2.603 0.776 1.00 88.56 76 THR A N 1
ATOM 583 C CA . THR A 1 76 ? -12.102 3.311 1.933 1.00 88.56 76 THR A CA 1
ATOM 584 C C . THR A 1 76 ? -11.311 2.993 3.192 1.00 88.56 76 THR A C 1
ATOM 586 O O . THR A 1 76 ? -10.972 1.833 3.420 1.00 88.56 76 THR A O 1
ATOM 589 N N . TRP A 1 77 ? -11.083 3.996 4.041 1.00 88.75 77 TRP A N 1
ATOM 590 C CA . TRP A 1 77 ? -10.364 3.838 5.307 1.00 88.75 77 TRP A CA 1
ATOM 591 C C . TRP A 1 77 ? -11.261 4.152 6.501 1.00 88.75 77 TRP A C 1
ATOM 593 O O . TRP A 1 77 ? -12.088 5.063 6.453 1.00 88.75 77 TRP A O 1
ATOM 603 N N . SER A 1 78 ? -11.074 3.400 7.583 1.00 84.56 78 SER A N 1
ATOM 604 C CA . SER A 1 78 ? -11.762 3.609 8.860 1.00 84.56 78 SER A CA 1
ATOM 605 C C . SER A 1 78 ? -11.123 4.690 9.730 1.00 84.56 78 SER A C 1
ATOM 607 O O . SER A 1 78 ? -11.818 5.290 10.549 1.00 84.56 78 SER A O 1
ATOM 609 N N . SER A 1 79 ? -9.818 4.932 9.574 1.00 87.38 79 SER A N 1
ATOM 610 C CA . SER A 1 79 ? -9.058 5.895 10.371 1.00 87.38 79 SER A CA 1
ATOM 611 C C . SER A 1 79 ? -8.057 6.689 9.532 1.00 87.38 79 SER A C 1
ATOM 613 O O . SER A 1 79 ? -7.644 6.259 8.450 1.00 87.38 79 SER A O 1
ATOM 615 N N . SER A 1 80 ? -7.627 7.834 10.065 1.00 87.19 80 SER A N 1
ATOM 616 C CA . SER A 1 80 ? -6.537 8.631 9.485 1.00 87.19 80 SER A CA 1
ATOM 617 C C . SER A 1 80 ? -5.232 7.835 9.430 1.00 87.19 80 SER A C 1
ATOM 619 O O . SER A 1 80 ? -4.501 7.888 8.443 1.00 87.19 80 SER A O 1
ATOM 621 N N . THR A 1 81 ? -4.956 7.047 10.471 1.00 87.19 81 THR A N 1
ATOM 622 C CA . THR A 1 81 ? -3.774 6.181 10.541 1.00 87.19 81 THR A CA 1
ATOM 623 C C . THR A 1 81 ? -3.777 5.122 9.437 1.00 87.19 81 THR A C 1
ATOM 625 O O . THR A 1 81 ? -2.746 4.922 8.802 1.00 87.19 81 THR A O 1
ATOM 628 N N . ASP A 1 82 ? -4.922 4.498 9.143 1.00 87.38 82 ASP A N 1
ATOM 629 C CA . ASP A 1 82 ? -5.040 3.508 8.061 1.00 87.38 82 ASP A CA 1
ATOM 630 C C . ASP A 1 82 ? -4.758 4.135 6.689 1.00 87.38 82 ASP A C 1
ATOM 632 O O . ASP A 1 82 ? -4.044 3.550 5.871 1.00 87.38 82 ASP A O 1
ATOM 636 N N . ALA A 1 83 ? -5.269 5.348 6.454 1.00 90.06 83 ALA A N 1
ATOM 637 C CA . ALA A 1 83 ? -5.019 6.093 5.223 1.00 90.06 83 ALA A CA 1
ATOM 638 C C . ALA A 1 83 ? -3.523 6.421 5.055 1.00 90.06 83 ALA A C 1
ATOM 640 O O . ALA A 1 83 ? -2.951 6.225 3.978 1.00 90.06 83 ALA A O 1
ATOM 641 N N . TYR A 1 84 ? -2.851 6.858 6.125 1.00 90.50 84 TYR A N 1
ATOM 642 C CA . TYR A 1 84 ? -1.412 7.124 6.084 1.00 90.50 84 TYR A CA 1
ATOM 643 C C . TYR A 1 84 ? -0.572 5.848 5.950 1.00 90.50 84 TYR A C 1
ATOM 645 O O . TYR A 1 84 ? 0.378 5.843 5.175 1.00 90.50 84 TYR A O 1
ATOM 653 N N . ASN A 1 85 ? -0.952 4.743 6.593 1.00 91.56 85 ASN A N 1
ATOM 654 C CA . ASN A 1 85 ? -0.278 3.452 6.416 1.00 91.56 85 ASN A CA 1
ATOM 655 C C . ASN A 1 85 ? -0.388 2.943 4.969 1.00 91.56 85 ASN A C 1
ATOM 657 O O . ASN A 1 85 ? 0.578 2.418 4.408 1.00 91.56 85 ASN A O 1
ATOM 661 N N . PHE A 1 86 ? -1.554 3.123 4.342 1.00 92.62 86 PHE A N 1
ATOM 662 C CA . PHE A 1 86 ? -1.761 2.810 2.929 1.00 92.62 86 PHE A CA 1
ATOM 663 C C . PHE A 1 86 ? -0.848 3.658 2.029 1.00 92.62 86 PHE A C 1
ATOM 665 O O . PHE A 1 86 ? -0.131 3.114 1.185 1.00 92.62 86 PHE A O 1
ATOM 672 N N . ARG A 1 87 ? -0.792 4.976 2.266 1.00 93.06 87 ARG A N 1
ATOM 673 C CA . ARG A 1 87 ? 0.139 5.892 1.585 1.00 93.06 87 ARG A CA 1
ATOM 674 C C . ARG A 1 87 ? 1.591 5.445 1.739 1.00 93.06 87 ARG A C 1
ATOM 676 O O . ARG A 1 87 ? 2.308 5.351 0.745 1.00 93.06 87 ARG A O 1
ATOM 683 N N . ASP A 1 88 ? 2.017 5.159 2.962 1.00 92.75 88 ASP A N 1
ATOM 684 C CA . ASP A 1 88 ? 3.405 4.821 3.284 1.00 92.75 88 ASP A CA 1
ATOM 685 C C . ASP A 1 88 ? 3.815 3.446 2.732 1.00 92.75 88 ASP A C 1
ATOM 687 O O . ASP A 1 88 ? 4.997 3.199 2.504 1.00 92.75 88 ASP A O 1
ATOM 691 N N . THR A 1 89 ? 2.848 2.575 2.434 1.00 92.19 89 THR A N 1
ATOM 692 C CA . THR A 1 89 ? 3.084 1.314 1.716 1.00 92.19 89 THR A CA 1
ATOM 693 C C . THR A 1 89 ? 3.319 1.548 0.221 1.00 92.19 89 THR A C 1
ATOM 695 O O . THR A 1 89 ? 4.205 0.937 -0.377 1.00 92.19 89 THR A O 1
ATOM 698 N N . ILE A 1 90 ? 2.537 2.435 -0.398 1.00 94.31 90 ILE A N 1
ATOM 699 C CA . ILE A 1 90 ? 2.481 2.580 -1.859 1.00 94.31 90 ILE A CA 1
ATOM 700 C C . ILE A 1 90 ? 3.501 3.591 -2.387 1.00 94.31 90 ILE A C 1
ATOM 702 O O . ILE A 1 90 ? 4.158 3.329 -3.397 1.00 94.31 90 ILE A O 1
ATOM 706 N N . LEU A 1 91 ? 3.677 4.734 -1.717 1.00 95.00 91 LEU A N 1
ATOM 707 C CA . LEU A 1 91 ? 4.577 5.794 -2.186 1.00 95.00 91 LEU A CA 1
ATOM 708 C C . LEU A 1 91 ? 6.024 5.327 -2.417 1.00 95.00 91 LEU A C 1
ATOM 710 O O . LEU A 1 91 ? 6.603 5.722 -3.437 1.00 95.00 91 LEU A O 1
ATOM 714 N N . PRO A 1 92 ? 6.624 4.475 -1.561 1.00 95.50 92 PRO A N 1
ATOM 715 C CA . PRO A 1 92 ? 7.957 3.943 -1.821 1.00 95.50 92 PRO A CA 1
ATOM 716 C C . PRO A 1 92 ? 8.040 3.125 -3.115 1.00 95.50 92 PRO A C 1
ATOM 718 O O . PRO A 1 92 ? 9.036 3.222 -3.830 1.00 95.50 92 PRO A O 1
ATOM 721 N N . MET A 1 93 ? 6.986 2.383 -3.475 1.00 95.31 93 MET A N 1
ATOM 722 C CA . MET A 1 93 ? 6.957 1.586 -4.708 1.00 95.31 93 MET A CA 1
ATOM 723 C C . MET A 1 93 ? 6.967 2.466 -5.958 1.00 95.31 93 MET A C 1
ATOM 725 O O . MET A 1 93 ? 7.745 2.220 -6.880 1.00 95.31 93 MET A O 1
ATOM 729 N N . PHE A 1 94 ? 6.157 3.528 -5.974 1.00 95.75 94 PHE A N 1
ATOM 730 C CA . PHE A 1 94 ? 6.182 4.494 -7.072 1.00 95.75 94 PHE A CA 1
ATOM 731 C C . PHE A 1 94 ? 7.520 5.249 -7.126 1.00 95.75 94 PHE A C 1
ATOM 733 O O . PHE A 1 94 ? 8.082 5.433 -8.202 1.00 95.75 94 PHE A O 1
ATOM 740 N N . THR A 1 95 ? 8.072 5.647 -5.976 1.00 95.88 95 THR A N 1
ATOM 741 C CA . THR A 1 95 ? 9.358 6.368 -5.903 1.00 95.88 95 THR A CA 1
ATOM 742 C C . THR A 1 95 ? 10.518 5.513 -6.422 1.00 95.88 95 THR A C 1
ATOM 744 O O . THR A 1 95 ? 11.400 6.009 -7.133 1.00 95.88 95 THR A O 1
ATOM 747 N N . ALA A 1 96 ? 10.505 4.214 -6.117 1.00 94.94 96 ALA A N 1
ATOM 748 C CA . ALA A 1 96 ? 11.469 3.257 -6.642 1.00 94.94 96 ALA A CA 1
ATOM 749 C C . ALA A 1 96 ? 11.379 3.141 -8.172 1.00 94.94 96 ALA A C 1
ATOM 751 O O . ALA A 1 96 ? 12.412 3.149 -8.844 1.00 94.94 96 ALA A O 1
ATOM 752 N N . GLU A 1 97 ? 10.167 3.095 -8.734 1.00 94.12 97 GLU A N 1
ATOM 753 C CA . GLU A 1 97 ? 9.969 3.028 -10.187 1.00 94.12 97 GLU A CA 1
ATOM 754 C C . GLU A 1 97 ? 10.352 4.340 -10.892 1.00 94.12 97 GLU A C 1
ATOM 756 O O . GLU A 1 97 ? 10.971 4.301 -11.951 1.00 94.12 97 GLU A O 1
ATOM 761 N N . ILE A 1 98 ? 10.086 5.502 -10.286 1.00 94.75 98 ILE A N 1
ATOM 762 C CA . ILE A 1 98 ? 10.552 6.808 -10.787 1.00 94.75 98 ILE A CA 1
ATOM 763 C C . ILE A 1 98 ? 12.082 6.851 -10.835 1.00 94.75 98 ILE A C 1
ATOM 765 O O . ILE A 1 98 ? 12.670 7.280 -11.829 1.00 94.75 98 ILE A O 1
ATOM 769 N N . THR A 1 99 ? 12.741 6.376 -9.776 1.00 94.38 99 THR A N 1
ATOM 770 C CA . THR A 1 99 ? 14.206 6.302 -9.724 1.00 94.38 99 THR A CA 1
ATOM 771 C C . THR A 1 99 ? 14.743 5.386 -10.823 1.00 94.38 99 THR A C 1
ATOM 773 O O . THR A 1 99 ? 15.694 5.749 -11.515 1.00 94.38 99 THR A O 1
ATOM 776 N N . TYR A 1 100 ? 14.107 4.229 -11.022 1.00 93.06 100 TYR A N 1
ATOM 777 C CA . TYR A 1 100 ? 14.455 3.289 -12.084 1.00 93.06 100 TYR A CA 1
ATOM 778 C C . TYR A 1 100 ? 14.280 3.908 -13.482 1.00 93.06 100 TYR A C 1
ATOM 780 O O . TYR A 1 100 ? 15.217 3.874 -14.275 1.00 93.06 100 TYR A O 1
ATOM 788 N N . ALA A 1 101 ? 13.146 4.563 -13.754 1.00 91.94 101 ALA A N 1
ATOM 789 C CA . ALA A 1 101 ? 12.889 5.267 -15.015 1.00 91.94 101 ALA A CA 1
ATOM 790 C C . ALA A 1 101 ? 13.920 6.380 -15.289 1.00 91.94 101 ALA A C 1
ATOM 792 O O . ALA A 1 101 ? 14.348 6.590 -16.425 1.00 91.94 101 ALA A O 1
ATOM 793 N N . GLY A 1 102 ? 14.374 7.075 -14.240 1.00 90.81 102 GLY A N 1
ATOM 794 C CA . GLY A 1 102 ? 15.461 8.048 -14.342 1.00 90.81 102 GLY A CA 1
ATOM 795 C C . GLY A 1 102 ? 16.801 7.407 -14.725 1.00 90.81 102 GLY A C 1
ATOM 796 O O . GLY A 1 102 ? 17.532 7.953 -15.548 1.00 90.81 102 GLY A O 1
ATOM 797 N N . GLN A 1 103 ? 17.115 6.22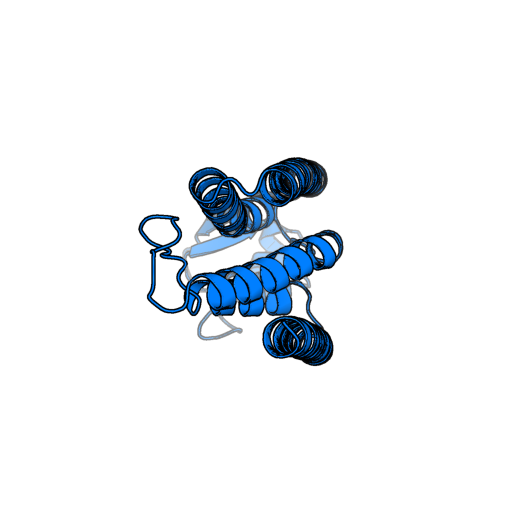8 -14.181 1.00 90.56 103 GLN A N 1
ATOM 798 C CA . GLN A 1 103 ? 18.340 5.483 -14.503 1.00 90.56 103 GLN A CA 1
ATOM 799 C C . GLN A 1 103 ? 18.331 4.917 -15.931 1.00 90.56 103 GLN A C 1
ATOM 801 O O . GLN A 1 103 ? 19.385 4.828 -16.564 1.00 90.56 103 GLN A O 1
ATOM 806 N N . THR A 1 104 ? 17.156 4.563 -16.455 1.00 88.62 104 THR A N 1
ATOM 807 C CA . THR A 1 104 ? 16.966 4.054 -17.823 1.00 88.62 104 THR A CA 1
ATOM 808 C C . THR A 1 104 ? 16.749 5.159 -18.866 1.00 88.62 104 THR A C 1
ATOM 810 O O . THR A 1 104 ? 16.709 4.857 -20.057 1.00 88.62 104 THR A O 1
ATOM 813 N N . ASN A 1 105 ? 16.701 6.435 -18.455 1.00 90.50 105 ASN A N 1
ATOM 814 C CA . ASN A 1 105 ? 16.393 7.606 -19.293 1.00 90.50 105 ASN A CA 1
ATOM 815 C C . ASN A 1 105 ? 14.991 7.569 -19.941 1.00 90.50 105 ASN A C 1
ATOM 817 O O . ASN A 1 105 ? 14.792 8.079 -21.043 1.00 90.50 105 ASN A O 1
ATOM 821 N N . GLU A 1 106 ? 14.004 6.980 -19.266 1.00 90.94 106 GLU A N 1
ATOM 822 C CA . GLU A 1 106 ? 12.607 6.928 -19.712 1.00 90.94 106 GLU A CA 1
ATOM 823 C C . GLU A 1 106 ? 11.822 8.144 -19.188 1.00 90.94 106 GLU A C 1
ATOM 825 O O . GLU A 1 106 ? 11.059 8.050 -18.225 1.00 90.94 106 GLU A O 1
ATOM 830 N N . THR A 1 107 ? 12.015 9.309 -19.816 1.00 92.88 107 THR A N 1
ATOM 831 C CA . THR A 1 107 ? 11.452 10.592 -19.346 1.00 92.88 107 THR A CA 1
ATOM 832 C C . THR A 1 107 ? 9.921 10.603 -19.275 1.00 92.88 107 THR A C 1
ATOM 834 O O . THR A 1 107 ? 9.375 11.067 -18.280 1.00 92.88 107 THR A O 1
ATOM 837 N N . ASP A 1 108 ? 9.224 10.026 -20.258 1.00 94.00 108 ASP A N 1
ATOM 838 C CA . ASP A 1 108 ? 7.751 10.000 -20.268 1.00 94.00 108 ASP A CA 1
ATOM 839 C C . ASP A 1 108 ? 7.183 9.210 -19.074 1.00 94.00 108 ASP A C 1
ATOM 841 O O . ASP A 1 108 ? 6.216 9.619 -18.432 1.00 94.00 108 ASP A O 1
ATOM 845 N N . ILE A 1 109 ? 7.819 8.081 -18.741 1.00 93.19 109 ILE A N 1
ATOM 846 C CA . ILE A 1 109 ? 7.440 7.234 -17.603 1.00 93.19 109 ILE A CA 1
ATOM 847 C C . ILE A 1 109 ? 7.751 7.938 -16.284 1.00 93.19 109 ILE A C 1
ATOM 849 O O . ILE A 1 109 ? 6.942 7.909 -15.354 1.00 93.19 109 ILE A O 1
ATOM 853 N N . PHE A 1 110 ? 8.911 8.592 -16.215 1.00 93.94 110 PHE A N 1
ATOM 854 C CA . PHE A 1 110 ? 9.308 9.394 -15.068 1.00 93.94 110 PHE A CA 1
ATOM 855 C C . PHE A 1 110 ? 8.281 10.497 -14.777 1.00 93.94 110 PHE A C 1
ATOM 857 O O . PHE A 1 110 ? 7.842 10.637 -13.636 1.00 93.94 110 PHE A O 1
ATOM 864 N N . GLU A 1 111 ? 7.871 11.266 -15.786 1.00 95.88 111 GLU A N 1
ATOM 865 C CA . GLU A 1 111 ? 6.887 12.343 -15.624 1.00 95.88 111 GLU A CA 1
ATOM 866 C C . GLU A 1 111 ? 5.504 11.803 -15.245 1.00 95.88 111 GLU A C 1
ATOM 868 O O . GLU A 1 111 ? 4.879 12.314 -14.313 1.00 95.88 111 GLU A O 1
ATOM 873 N N . TYR A 1 112 ? 5.051 10.733 -15.906 1.00 96.00 112 TYR A N 1
ATOM 874 C CA . TYR A 1 112 ? 3.762 10.102 -15.624 1.00 96.00 112 TYR A CA 1
ATOM 875 C C . TYR A 1 112 ? 3.636 9.670 -14.157 1.00 96.00 112 TYR A C 1
ATOM 877 O O . TYR A 1 112 ? 2.686 10.058 -13.475 1.00 96.00 112 TYR A O 1
ATOM 885 N N . PHE A 1 113 ? 4.608 8.912 -13.639 1.00 95.62 113 PHE A N 1
ATOM 886 C CA . PHE A 1 113 ? 4.536 8.420 -12.262 1.00 95.62 113 PHE A CA 1
ATOM 887 C C . PHE A 1 113 ? 4.783 9.508 -11.214 1.00 95.62 113 PHE A C 1
ATOM 889 O O . PHE A 1 113 ? 4.204 9.430 -10.132 1.00 95.62 113 PHE A O 1
ATOM 896 N N . ASN A 1 114 ? 5.570 10.546 -11.519 1.00 95.75 114 ASN A N 1
ATOM 897 C CA . ASN A 1 114 ? 5.689 11.706 -10.628 1.00 95.75 114 ASN A CA 1
ATOM 898 C C . ASN A 1 114 ? 4.346 12.425 -10.453 1.00 95.75 114 ASN A C 1
ATOM 900 O O . ASN A 1 114 ? 3.966 12.743 -9.325 1.00 95.75 114 ASN A O 1
ATOM 904 N N . ASN A 1 115 ? 3.611 12.640 -11.547 1.00 96.06 115 ASN A N 1
ATOM 905 C CA . ASN A 1 115 ? 2.280 13.240 -11.483 1.00 96.06 115 ASN A C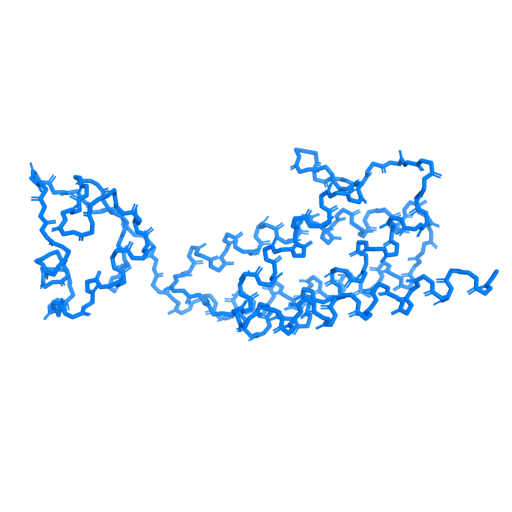A 1
ATOM 906 C C . ASN A 1 115 ? 1.306 12.340 -10.708 1.00 96.06 115 ASN A C 1
ATOM 908 O O . ASN A 1 115 ? 0.612 12.824 -9.815 1.00 96.06 115 ASN A O 1
ATOM 912 N N . ALA A 1 116 ? 1.324 11.027 -10.965 1.00 95.00 116 ALA A N 1
ATOM 913 C CA . ALA A 1 116 ? 0.480 10.066 -10.255 1.00 95.00 116 ALA A CA 1
ATOM 914 C C . ALA A 1 116 ? 0.734 10.059 -8.734 1.00 95.00 116 ALA A C 1
ATOM 916 O O . ALA A 1 116 ? -0.221 10.067 -7.960 1.00 95.00 116 ALA A O 1
ATOM 917 N N . ILE A 1 117 ? 1.998 10.103 -8.282 1.00 94.94 117 ILE A N 1
ATOM 918 C CA . ILE A 1 117 ? 2.324 10.220 -6.847 1.00 94.94 117 ILE A CA 1
ATOM 919 C C . ILE A 1 117 ? 1.725 11.492 -6.245 1.00 94.94 117 ILE A C 1
ATOM 921 O O . ILE A 1 117 ? 1.194 11.450 -5.133 1.00 94.94 117 ILE A O 1
ATOM 925 N N . ALA A 1 118 ? 1.853 12.628 -6.936 1.00 94.88 118 ALA A N 1
ATOM 926 C CA . ALA A 1 118 ? 1.369 13.905 -6.427 1.00 94.88 118 ALA A CA 1
ATOM 927 C C . ALA A 1 118 ? -0.156 13.889 -6.253 1.00 94.88 118 ALA A C 1
ATOM 929 O O . ALA A 1 118 ? -0.659 14.320 -5.215 1.00 94.88 118 ALA A O 1
ATOM 930 N N . GLU A 1 119 ? -0.874 13.340 -7.234 1.00 95.56 119 GLU A N 1
ATOM 931 C CA . GLU A 1 119 ? -2.328 13.179 -7.191 1.00 95.56 119 GLU A CA 1
ATOM 932 C C . GLU A 1 119 ? -2.765 12.215 -6.085 1.00 95.56 119 GLU A C 1
ATOM 934 O O . GLU A 1 119 ? -3.578 12.600 -5.248 1.00 95.56 119 GLU A O 1
ATOM 939 N N . ILE A 1 120 ? -2.169 11.017 -6.009 1.00 94.62 120 ILE A N 1
ATOM 940 C CA . ILE A 1 120 ? -2.467 10.032 -4.956 1.00 94.62 120 ILE A CA 1
ATOM 941 C C . ILE A 1 120 ? -2.207 10.632 -3.571 1.00 94.62 120 ILE A C 1
ATOM 943 O O . ILE A 1 120 ? -3.037 10.534 -2.673 1.00 94.62 120 ILE A O 1
ATOM 947 N N . SER A 1 121 ? -1.053 11.275 -3.364 1.00 93.94 121 SER A N 1
ATOM 948 C CA . SER A 1 121 ? -0.727 11.821 -2.045 1.00 93.94 121 SER A CA 1
ATOM 949 C C . SER A 1 121 ? -1.678 12.947 -1.639 1.00 93.94 121 SER A C 1
ATOM 951 O O . SER A 1 121 ? -1.940 13.091 -0.444 1.00 93.94 121 SER A O 1
ATOM 953 N N . LEU A 1 122 ? -2.159 13.755 -2.589 1.00 94.25 122 LEU A N 1
ATOM 954 C CA . LEU A 1 122 ? -3.142 14.803 -2.321 1.00 94.25 122 LEU A CA 1
ATOM 955 C C . LEU A 1 122 ? -4.521 14.210 -2.014 1.00 94.25 122 LEU A C 1
ATOM 957 O O . LEU A 1 122 ? -5.183 14.667 -1.080 1.00 94.25 122 LEU A O 1
ATOM 961 N N . ASP A 1 123 ? -4.943 13.201 -2.771 1.00 93.25 123 ASP A N 1
ATOM 962 C CA . ASP A 1 123 ? -6.229 12.536 -2.580 1.00 93.25 123 ASP A CA 1
ATOM 963 C C . ASP A 1 123 ? -6.302 11.828 -1.217 1.00 93.25 123 ASP A C 1
ATOM 965 O O . ASP A 1 123 ? -7.185 12.143 -0.411 1.00 93.25 123 ASP A O 1
ATOM 969 N N . ILE A 1 124 ? -5.301 11.001 -0.884 1.00 92.25 124 ILE A N 1
ATOM 970 C CA . ILE A 1 124 ? -5.212 10.334 0.424 1.00 92.25 124 ILE A CA 1
ATOM 971 C C . ILE A 1 124 ? -5.184 11.363 1.555 1.00 92.25 124 ILE A C 1
ATOM 973 O O . ILE A 1 124 ? -5.870 11.195 2.560 1.00 92.25 124 ILE A O 1
ATOM 977 N N . GLN A 1 125 ? -4.418 12.451 1.414 1.00 91.25 125 GLN A N 1
ATOM 978 C CA . GLN A 1 125 ? -4.376 13.493 2.440 1.00 91.25 125 GLN A CA 1
ATOM 979 C C . GLN A 1 125 ? -5.745 14.160 2.619 1.00 91.25 125 GLN A C 1
ATOM 981 O O . GLN A 1 125 ? -6.167 14.399 3.748 1.00 91.25 125 GLN A O 1
ATOM 986 N N . THR A 1 126 ? -6.457 14.430 1.526 1.00 90.81 126 THR A N 1
ATOM 987 C CA . THR A 1 126 ? -7.775 15.076 1.557 1.00 90.81 126 THR A CA 1
ATOM 988 C C . THR A 1 126 ? -8.826 14.173 2.200 1.00 90.81 126 THR A C 1
ATOM 990 O O . THR A 1 126 ? -9.585 14.627 3.057 1.00 90.81 126 THR A O 1
ATOM 993 N N . ARG A 1 127 ? -8.861 12.890 1.821 1.00 90.75 127 ARG A N 1
ATOM 994 C CA . ARG A 1 127 ? -9.808 11.904 2.365 1.00 90.75 127 ARG A CA 1
ATOM 995 C C . ARG A 1 127 ? -9.446 11.454 3.779 1.00 90.75 127 ARG A C 1
ATOM 997 O O . ARG A 1 127 ? -10.341 11.170 4.569 1.00 90.75 127 ARG A O 1
ATOM 1004 N N . GLY A 1 128 ? -8.158 11.438 4.112 1.00 86.69 128 GLY A N 1
ATOM 1005 C CA . GLY A 1 128 ? -7.646 11.092 5.434 1.00 86.69 128 GLY A CA 1
ATOM 1006 C C . GLY A 1 128 ? -7.879 12.182 6.480 1.00 86.69 128 GLY A C 1
ATOM 1007 O O . GLY A 1 128 ? -8.235 11.858 7.601 1.00 86.69 128 GLY A O 1
ATOM 1008 N N . TYR A 1 129 ? -7.766 13.471 6.132 1.00 81.81 129 TYR A N 1
ATOM 1009 C CA . TYR A 1 129 ? -7.772 14.595 7.092 1.00 81.81 129 TYR A CA 1
ATOM 1010 C C . TYR A 1 129 ? -9.018 14.700 8.001 1.00 81.81 129 TYR A C 1
ATOM 1012 O O . TYR A 1 129 ? -8.969 15.357 9.039 1.00 81.81 129 TYR A O 1
ATOM 1020 N N . GLY A 1 130 ? -10.140 14.080 7.629 1.00 75.88 130 GLY A N 1
ATOM 1021 C CA . GLY A 1 130 ? -11.382 14.091 8.410 1.00 75.88 130 GLY A CA 1
ATOM 1022 C C . GLY A 1 130 ? -11.680 12.805 9.184 1.00 75.88 130 GLY A C 1
ATOM 1023 O O . GLY A 1 130 ? -12.730 12.731 9.823 1.00 75.88 130 GLY A O 1
ATOM 1024 N N . LEU A 1 131 ? -10.822 11.785 9.097 1.00 85.88 131 LEU A N 1
ATOM 1025 C CA . LEU A 1 131 ? -11.065 10.492 9.729 1.00 85.88 131 LEU A CA 1
ATOM 1026 C C . LEU A 1 131 ? -10.600 10.487 11.193 1.00 85.88 131 LEU A C 1
ATOM 1028 O O . LEU A 1 131 ? -9.616 11.147 11.535 1.00 85.88 131 LEU A O 1
ATOM 1032 N N . PRO A 1 132 ? -11.277 9.729 12.072 1.00 84.06 132 PRO A N 1
ATOM 1033 C CA . PRO A 1 132 ? -10.840 9.579 13.454 1.00 84.06 132 PRO A CA 1
ATOM 1034 C C . PRO A 1 132 ? -9.450 8.933 13.523 1.00 84.06 132 PRO A C 1
ATOM 1036 O O . PRO A 1 132 ? -9.086 8.109 12.680 1.00 84.06 132 PRO A O 1
ATOM 1039 N N . ASP A 1 133 ? -8.678 9.301 14.540 1.00 83.75 133 ASP A N 1
ATOM 1040 C CA . ASP A 1 133 ? -7.366 8.716 14.808 1.00 83.75 133 ASP A CA 1
ATOM 1041 C C . ASP A 1 133 ? -7.499 7.409 15.596 1.00 83.75 133 ASP A C 1
ATOM 1043 O O . ASP A 1 133 ? -8.510 7.149 16.252 1.00 83.75 133 ASP A O 1
ATOM 1047 N N . ILE A 1 134 ? -6.457 6.579 15.572 1.00 85.31 134 ILE A N 1
ATOM 1048 C CA . ILE A 1 134 ? -6.390 5.379 16.408 1.00 85.31 134 ILE A CA 1
ATOM 1049 C C . ILE A 1 134 ? -5.839 5.748 17.788 1.00 85.31 134 ILE A C 1
ATOM 1051 O O . ILE A 1 134 ? -4.800 6.390 17.924 1.00 85.31 134 ILE A O 1
ATOM 1055 N N . THR A 1 135 ? -6.532 5.315 18.838 1.00 84.00 135 THR A N 1
ATOM 1056 C CA . THR A 1 135 ? -6.096 5.427 20.233 1.00 84.00 135 THR A CA 1
ATOM 1057 C C . THR A 1 135 ? -6.043 4.046 20.878 1.00 84.00 135 THR A C 1
ATOM 1059 O O . THR A 1 135 ? -6.844 3.164 20.577 1.00 84.00 135 THR A O 1
ATOM 1062 N N . THR A 1 136 ? -5.111 3.849 21.807 1.00 87.12 136 THR A N 1
ATOM 1063 C CA . THR A 1 136 ? -5.029 2.619 22.599 1.00 87.12 136 THR A CA 1
ATOM 1064 C C . THR A 1 136 ? -5.936 2.700 23.827 1.00 87.12 136 THR A C 1
ATOM 1066 O O . THR A 1 136 ? -5.805 3.605 24.652 1.00 87.12 136 THR A O 1
ATOM 1069 N N . TYR A 1 137 ? -6.823 1.720 23.983 1.00 86.62 137 TYR A N 1
ATOM 1070 C CA . TYR A 1 137 ? -7.680 1.550 25.150 1.00 86.62 137 TYR A CA 1
ATOM 1071 C C . TYR A 1 137 ? -7.311 0.276 25.913 1.00 86.62 137 TYR A C 1
ATOM 1073 O O . TYR A 1 137 ? -7.375 -0.832 25.376 1.00 86.62 137 TYR A O 1
ATOM 1081 N N . THR A 1 138 ? -6.938 0.433 27.186 1.00 88.06 138 THR A N 1
ATOM 1082 C CA . THR A 1 138 ? -6.549 -0.683 28.056 1.00 88.06 138 THR A CA 1
ATOM 1083 C C . THR A 1 138 ? -7.602 -0.947 29.128 1.00 88.06 138 THR A C 1
ATOM 1085 O O . THR A 1 138 ? -7.944 -0.063 29.918 1.00 88.06 138 THR A O 1
ATOM 1088 N N . THR A 1 139 ? -8.076 -2.188 29.207 1.00 86.12 139 THR A N 1
ATOM 1089 C CA . THR A 1 139 ? -8.996 -2.673 30.237 1.00 86.12 139 THR A CA 1
ATOM 1090 C C . THR A 1 139 ? -8.252 -3.474 31.309 1.00 86.12 139 THR A C 1
ATOM 1092 O O . THR A 1 139 ? -7.173 -4.020 31.096 1.00 86.12 139 THR A O 1
ATOM 1095 N N . LYS A 1 140 ? -8.834 -3.558 32.512 1.00 86.50 140 LYS A N 1
ATOM 1096 C CA . LYS A 1 140 ? -8.274 -4.364 33.619 1.00 86.50 140 LYS A CA 1
ATOM 1097 C C . LYS A 1 140 ? -8.594 -5.856 33.500 1.00 86.50 140 LYS A C 1
ATOM 1099 O O . LYS A 1 140 ? -7.945 -6.678 34.138 1.00 86.50 140 LYS A O 1
ATOM 1104 N N . THR A 1 141 ? -9.622 -6.191 32.731 1.00 87.69 141 THR A N 1
ATOM 1105 C CA . THR A 1 141 ? -10.115 -7.550 32.495 1.00 87.69 141 THR A CA 1
ATOM 1106 C C . THR A 1 141 ? -10.525 -7.670 31.035 1.00 87.69 141 THR A C 1
ATOM 1108 O O . THR A 1 141 ? -10.923 -6.672 30.434 1.00 87.69 141 THR A O 1
ATOM 1111 N N . SER A 1 142 ? -10.480 -8.879 30.475 1.00 88.62 142 SER A N 1
ATOM 1112 C CA . SER A 1 142 ? -11.048 -9.124 29.147 1.00 88.62 142 SER A CA 1
ATOM 1113 C C . SER A 1 142 ? -12.554 -8.849 29.188 1.00 88.62 142 SER A C 1
ATOM 1115 O O . SER A 1 142 ? -13.265 -9.384 30.044 1.00 88.62 142 SER A O 1
ATOM 1117 N N . LEU A 1 143 ? -13.016 -7.950 28.319 1.00 90.25 143 LEU A N 1
ATOM 1118 C CA . LEU A 1 143 ? -14.415 -7.543 28.218 1.00 90.25 143 LEU A CA 1
ATOM 1119 C C . LEU A 1 143 ? -14.957 -7.913 26.832 1.00 90.25 143 LEU A C 1
ATOM 1121 O O . LEU A 1 143 ? -14.196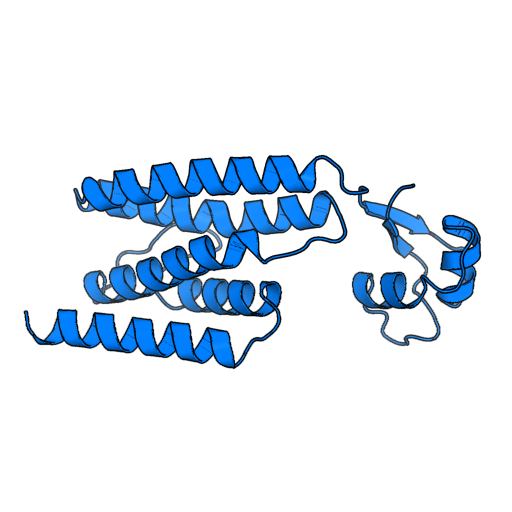 -7.912 25.860 1.00 90.25 143 LEU A O 1
ATOM 1125 N N . PRO A 1 144 ? -16.264 -8.204 26.717 1.00 91.31 144 PRO A N 1
ATOM 1126 C CA . PRO A 1 144 ? -16.899 -8.352 25.417 1.00 91.31 144 PRO A CA 1
ATOM 1127 C C . PRO A 1 144 ? -16.819 -7.051 24.603 1.00 91.31 144 PRO A C 1
ATOM 1129 O O . PRO A 1 144 ? -16.927 -5.964 25.186 1.00 91.31 144 PRO A O 1
ATOM 1132 N N . PRO A 1 145 ? -16.688 -7.133 23.269 1.00 89.94 145 PRO A N 1
ATOM 1133 C CA . PRO A 1 145 ? -16.542 -5.957 22.412 1.00 89.94 145 PRO A CA 1
ATOM 1134 C C . PRO A 1 145 ? -17.754 -5.019 22.493 1.00 89.94 145 PRO A C 1
ATOM 1136 O O . PRO A 1 145 ? -17.568 -3.809 22.572 1.00 89.94 145 PRO A O 1
ATOM 1139 N N . CYS A 1 146 ? -18.979 -5.540 22.625 1.00 91.38 146 CYS A N 1
ATOM 1140 C CA . CYS A 1 146 ? -20.187 -4.721 22.799 1.00 91.38 146 CYS A CA 1
ATOM 1141 C C . CYS A 1 146 ? -20.174 -3.868 24.077 1.00 91.38 146 CYS A C 1
ATOM 1143 O O . CYS A 1 146 ? -20.679 -2.746 24.085 1.00 91.38 146 CYS A O 1
ATOM 1145 N N . VAL A 1 147 ? -19.544 -4.353 25.153 1.00 91.44 147 VAL A N 1
ATOM 1146 C CA . VAL A 1 147 ? -19.390 -3.590 26.399 1.00 91.44 147 VAL A CA 1
ATOM 1147 C C . VAL A 1 147 ? -18.379 -2.464 26.205 1.00 91.44 147 VAL A C 1
ATOM 1149 O O . VAL A 1 147 ? -18.624 -1.343 26.650 1.00 91.44 147 VAL A O 1
ATOM 1152 N N . ILE A 1 148 ? -17.269 -2.742 25.519 1.00 89.38 148 ILE A N 1
ATOM 1153 C CA . ILE A 1 148 ? -16.247 -1.738 25.197 1.00 89.38 148 ILE A CA 1
ATOM 1154 C C . ILE A 1 148 ? -16.838 -0.664 24.269 1.00 89.38 148 ILE A C 1
ATOM 1156 O O . ILE A 1 148 ? -16.709 0.526 24.555 1.00 89.38 148 ILE A O 1
ATOM 1160 N N . ALA A 1 149 ? -17.565 -1.065 23.223 1.00 90.12 149 ALA A N 1
ATOM 1161 C CA . ALA A 1 149 ? -18.239 -0.160 22.294 1.00 90.12 149 ALA A CA 1
ATOM 1162 C C . ALA A 1 149 ? -19.273 0.729 23.008 1.00 90.12 149 ALA A C 1
ATOM 1164 O O . ALA A 1 149 ? -19.271 1.949 22.838 1.00 90.12 149 ALA A O 1
ATOM 1165 N N . GLN A 1 150 ? -20.084 0.158 23.905 1.00 91.19 150 GLN A N 1
ATOM 1166 C CA . GLN A 1 150 ? -21.037 0.927 24.707 1.00 91.19 150 GLN A CA 1
ATOM 1167 C C . GLN A 1 150 ? -20.347 1.941 25.638 1.00 91.19 150 GLN A C 1
ATOM 1169 O O . GLN A 1 150 ? -20.876 3.033 25.844 1.00 91.19 150 GLN A O 1
ATOM 1174 N N . GLN A 1 151 ? -19.184 1.608 26.207 1.00 89.75 151 GLN A N 1
ATOM 1175 C CA . GLN A 1 151 ? -18.436 2.503 27.100 1.00 89.75 151 GLN A CA 1
ATOM 1176 C C . GLN A 1 151 ? -17.741 3.649 26.358 1.00 89.75 151 GLN A C 1
ATOM 1178 O O . GLN A 1 151 ? -17.706 4.767 26.870 1.00 89.75 151 GLN A O 1
ATOM 1183 N N . LEU A 1 152 ? -17.189 3.380 25.174 1.00 88.19 152 LEU A N 1
ATOM 1184 C CA . LEU A 1 152 ? -16.426 4.361 24.399 1.00 88.19 152 LEU A CA 1
ATOM 1185 C C . LEU A 1 152 ? -17.317 5.224 23.505 1.00 88.19 152 LEU A C 1
ATOM 1187 O O . LEU A 1 152 ? -17.168 6.445 23.465 1.00 88.19 152 LEU A O 1
ATOM 1191 N N . TYR A 1 153 ? -18.254 4.590 22.803 1.00 88.94 153 TYR A N 1
ATOM 1192 C CA . TYR A 1 153 ? -19.061 5.227 21.764 1.00 88.94 153 TYR A CA 1
ATOM 1193 C C . TYR A 1 153 ? -20.494 5.517 22.208 1.00 88.94 153 TYR A C 1
ATOM 1195 O O . TYR A 1 153 ? -21.201 6.259 21.531 1.00 88.94 153 TYR A O 1
ATOM 1203 N N . GLY A 1 154 ? -20.931 4.962 23.343 1.00 88.62 154 GLY A N 1
ATOM 1204 C CA . GLY A 1 154 ? -22.333 5.025 23.761 1.00 88.62 154 GLY A CA 1
ATOM 1205 C C . GLY A 1 154 ? -23.254 4.122 22.936 1.00 88.62 154 GLY A C 1
ATOM 1206 O O . GLY A 1 154 ? -24.468 4.184 23.121 1.00 88.62 154 GLY A O 1
ATOM 1207 N N . ASP A 1 155 ? -22.684 3.284 22.068 1.00 89.00 155 ASP A N 1
ATOM 1208 C CA . ASP A 1 155 ? -23.395 2.416 21.138 1.00 89.00 155 ASP A CA 1
ATOM 1209 C C . ASP A 1 155 ? -22.714 1.044 21.076 1.00 89.00 155 ASP A C 1
ATOM 1211 O O . ASP A 1 155 ? -21.616 0.897 20.536 1.00 89.00 155 ASP A O 1
ATOM 1215 N N . GLY A 1 156 ? -23.370 0.039 21.655 1.00 86.88 156 GLY A N 1
ATOM 1216 C CA . GLY A 1 156 ? -22.890 -1.341 21.668 1.00 86.88 156 GLY A CA 1
ATOM 1217 C C . GLY A 1 156 ? -22.909 -2.048 20.311 1.00 86.88 156 GLY A C 1
ATOM 1218 O O . GLY A 1 156 ? -22.304 -3.107 20.211 1.00 86.88 156 GLY A O 1
ATOM 1219 N N . THR A 1 157 ? -23.566 -1.486 19.288 1.00 89.06 157 THR A N 1
ATOM 1220 C CA . THR A 1 157 ? -23.640 -2.074 17.934 1.00 89.06 157 THR A CA 1
ATOM 1221 C C . THR A 1 157 ? -22.385 -1.831 17.092 1.00 89.06 157 THR A C 1
ATOM 1223 O O . THR A 1 157 ? -22.258 -2.359 15.993 1.00 89.06 157 THR A O 1
ATOM 1226 N N . ARG A 1 158 ? -21.429 -1.045 17.609 1.00 86.69 158 ARG A N 1
ATOM 1227 C CA . ARG A 1 158 ? -20.103 -0.836 17.002 1.00 86.69 158 ARG A CA 1
ATOM 1228 C C . ARG A 1 158 ? -19.077 -1.886 17.445 1.00 86.69 158 ARG A C 1
ATOM 1230 O O . ARG A 1 158 ? -17.879 -1.622 17.444 1.00 86.69 158 ARG A O 1
ATOM 1237 N N . ASP A 1 159 ? -19.524 -3.057 17.877 1.00 89.25 159 ASP A N 1
ATOM 1238 C CA . ASP A 1 159 ? -18.660 -4.148 18.324 1.00 89.25 159 ASP A CA 1
ATOM 1239 C C . ASP A 1 159 ? -17.956 -4.866 17.170 1.00 89.25 159 ASP A C 1
ATOM 1241 O O . ASP A 1 159 ? -16.771 -5.172 17.299 1.00 89.25 159 ASP A O 1
ATOM 1245 N N . ASP A 1 160 ? -18.628 -5.044 16.031 1.00 87.19 160 ASP A N 1
ATOM 1246 C CA . ASP A 1 160 ? -18.021 -5.587 14.805 1.00 87.19 160 ASP A CA 1
ATOM 1247 C C . ASP A 1 160 ? -16.782 -4.787 14.378 1.00 87.19 160 ASP A C 1
ATOM 1249 O O . ASP A 1 160 ? -15.761 -5.347 13.985 1.00 87.19 160 ASP A O 1
ATOM 1253 N N . GLU A 1 161 ? -16.839 -3.468 14.531 1.00 86.38 161 GLU A N 1
ATOM 1254 C CA . GLU A 1 161 ? -15.752 -2.551 14.200 1.00 86.38 161 GLU A CA 1
ATOM 1255 C C . GLU A 1 161 ? -14.521 -2.754 15.106 1.00 86.38 161 GLU A C 1
ATOM 1257 O O . GLU A 1 161 ? -13.383 -2.776 14.626 1.00 86.38 161 GLU A O 1
ATOM 1262 N N . LEU A 1 162 ? -14.742 -3.014 16.399 1.00 87.44 162 LEU A N 1
ATOM 1263 C CA . LEU A 1 162 ? -13.679 -3.372 17.340 1.00 87.44 162 LEU A CA 1
ATOM 1264 C C . LEU A 1 162 ? -13.074 -4.743 17.020 1.00 87.44 162 LEU A C 1
ATOM 1266 O O . LEU A 1 162 ? -11.849 -4.889 17.076 1.00 87.44 162 LEU A O 1
ATOM 1270 N N . ILE A 1 163 ? -13.914 -5.729 16.685 1.00 88.50 163 ILE A N 1
ATOM 1271 C CA . ILE A 1 163 ? -13.482 -7.087 16.328 1.00 88.50 163 ILE A CA 1
ATOM 1272 C C . ILE A 1 163 ? -12.640 -7.051 15.052 1.00 88.50 163 ILE A C 1
ATOM 1274 O O . ILE A 1 163 ? -11.560 -7.639 15.026 1.00 88.50 163 ILE A O 1
ATOM 1278 N N . MET A 1 164 ? -13.102 -6.351 14.014 1.00 86.25 164 MET A N 1
ATOM 1279 C CA . MET A 1 164 ? -12.395 -6.244 12.738 1.00 86.25 164 MET A CA 1
ATOM 1280 C C . MET A 1 164 ? -11.022 -5.597 12.901 1.00 86.25 164 MET A C 1
ATOM 1282 O O . MET A 1 164 ? -10.054 -6.098 12.335 1.00 86.25 164 MET A O 1
ATOM 1286 N N . ARG A 1 165 ? -10.916 -4.524 13.696 1.00 86.62 165 ARG A N 1
ATOM 1287 C CA . ARG A 1 165 ? -9.638 -3.829 13.890 1.00 86.62 165 ARG A CA 1
ATOM 1288 C C . ARG A 1 165 ? -8.634 -4.630 14.715 1.00 86.62 165 ARG A C 1
ATOM 1290 O O . ARG A 1 165 ? -7.459 -4.656 14.379 1.00 86.62 165 ARG A O 1
ATOM 1297 N N . ASN A 1 166 ? -9.077 -5.266 15.797 1.00 87.38 166 ASN A N 1
ATOM 1298 C CA . ASN A 1 166 ? -8.160 -5.926 16.734 1.00 87.38 166 ASN A CA 1
ATOM 1299 C C . ASN A 1 166 ? -7.921 -7.407 16.424 1.00 87.38 166 ASN A C 1
ATOM 1301 O O . ASN A 1 166 ? -7.012 -8.000 16.997 1.00 87.38 166 ASN A O 1
ATOM 1305 N N . ALA A 1 167 ? -8.747 -8.013 15.564 1.00 86.38 167 ALA A N 1
ATOM 1306 C CA . ALA A 1 167 ? -8.699 -9.429 15.200 1.00 86.38 167 ALA A CA 1
ATOM 1307 C C . ALA A 1 167 ? -8.450 -10.372 16.406 1.00 86.38 167 ALA A C 1
ATOM 1309 O O . ALA A 1 167 ? -7.542 -11.211 16.361 1.00 86.38 167 ALA A O 1
ATOM 1310 N N . PRO A 1 168 ? -9.227 -10.249 17.505 1.00 85.69 168 PRO A N 1
ATOM 1311 C CA . PRO A 1 168 ? -8.986 -11.015 18.722 1.00 85.69 168 PRO A CA 1
ATOM 1312 C C . PRO A 1 168 ? -9.116 -12.518 18.454 1.00 85.69 168 PRO A C 1
ATOM 1314 O O . PRO A 1 168 ? -10.007 -12.967 17.732 1.00 85.69 168 PRO A O 1
ATOM 1317 N N . ILE A 1 169 ? -8.288 -13.323 19.129 1.00 85.50 169 ILE A N 1
ATOM 1318 C CA . ILE A 1 169 ? -8.297 -14.795 18.994 1.00 85.50 169 ILE A CA 1
ATOM 1319 C C . ILE A 1 169 ? -9.697 -15.377 19.261 1.00 85.50 169 ILE A C 1
ATOM 1321 O O . ILE A 1 169 ? -10.084 -16.395 18.685 1.00 85.50 169 ILE A O 1
ATOM 1325 N N . ARG A 1 170 ? -10.461 -14.752 20.167 1.00 84.06 170 ARG A N 1
ATOM 1326 C CA . ARG A 1 170 ? -11.828 -15.148 20.518 1.00 84.06 170 ARG A CA 1
ATOM 1327 C C . ARG A 1 170 ? -12.753 -13.937 20.368 1.00 84.06 170 ARG A C 1
ATOM 1329 O O . ARG A 1 170 ? -12.769 -13.113 21.272 1.00 84.06 170 ARG A O 1
ATOM 1336 N N . PRO A 1 171 ? -13.586 -13.853 19.317 1.00 80.50 171 PRO A N 1
ATOM 1337 C CA . PRO A 1 171 ? -14.406 -12.665 19.035 1.00 80.50 171 PRO A CA 1
ATOM 1338 C C . PRO A 1 171 ? -15.326 -12.202 20.177 1.00 80.50 171 PRO A C 1
ATOM 1340 O O . PRO A 1 171 ? -15.659 -11.030 20.272 1.00 80.50 171 PRO A O 1
ATOM 1343 N N . LEU A 1 172 ? -15.718 -13.106 21.082 1.00 84.12 172 LEU A N 1
ATOM 1344 C CA . LEU A 1 172 ? -16.549 -12.786 22.252 1.00 84.12 172 LEU A CA 1
ATOM 1345 C C . LEU A 1 172 ? -15.791 -12.066 23.384 1.00 84.12 172 LEU A C 1
ATOM 1347 O O . LEU A 1 172 ? -16.428 -11.542 24.296 1.00 84.12 172 LEU A O 1
ATOM 1351 N N . PHE A 1 173 ? -14.457 -12.067 23.356 1.00 86.38 173 PHE A N 1
ATOM 1352 C CA . PHE A 1 173 ? -13.594 -11.564 24.422 1.00 86.38 173 PHE A CA 1
ATOM 1353 C C . PHE A 1 173 ? -12.392 -10.834 23.826 1.00 86.38 173 PHE A C 1
ATOM 1355 O O . PHE A 1 173 ? -11.504 -11.455 23.245 1.00 86.38 173 PHE A O 1
ATOM 1362 N N . MET A 1 174 ? -12.358 -9.518 24.009 1.00 87.75 174 MET A N 1
ATOM 1363 C CA . MET A 1 174 ? -11.253 -8.683 23.544 1.00 87.75 174 MET A CA 1
ATOM 1364 C C . MET A 1 174 ? -10.027 -8.847 24.448 1.00 87.75 174 MET A C 1
ATOM 1366 O O . MET A 1 174 ? -10.149 -9.209 25.629 1.00 87.75 174 MET A O 1
ATOM 1370 N N . ASP A 1 175 ? -8.846 -8.555 23.910 1.00 87.44 175 ASP A N 1
ATOM 1371 C CA . ASP A 1 175 ? -7.609 -8.532 24.685 1.00 87.44 175 ASP A CA 1
ATOM 1372 C C . ASP A 1 175 ? -7.607 -7.365 25.688 1.00 87.44 175 ASP A C 1
ATOM 1374 O O . ASP A 1 175 ? -8.521 -6.539 25.734 1.00 87.44 175 ASP A O 1
ATOM 1378 N N . LEU A 1 176 ? -6.605 -7.308 26.569 1.00 87.31 176 LEU A N 1
ATOM 1379 C CA . LEU A 1 176 ? -6.524 -6.242 27.579 1.00 87.31 176 LEU A CA 1
ATOM 1380 C C . LEU A 1 176 ? -6.188 -4.881 26.970 1.00 87.31 176 LEU A C 1
ATOM 1382 O O . LEU A 1 176 ? -6.545 -3.858 27.542 1.00 87.31 176 LEU A O 1
ATOM 1386 N N . THR A 1 177 ? -5.509 -4.866 25.828 1.00 86.62 177 THR A N 1
ATOM 1387 C CA . THR A 1 177 ? -5.109 -3.654 25.118 1.00 86.62 177 THR A CA 1
ATOM 1388 C C . THR A 1 177 ? -5.688 -3.731 23.722 1.00 86.62 177 THR A C 1
ATOM 1390 O O . THR A 1 177 ? -5.379 -4.673 23.001 1.00 86.62 177 THR A O 1
ATOM 1393 N N . ASN A 1 178 ? -6.523 -2.758 23.362 1.00 86.38 178 ASN A N 1
ATOM 1394 C CA . ASN A 1 178 ? -7.216 -2.731 22.080 1.00 86.38 178 ASN A CA 1
ATOM 1395 C C . ASN A 1 178 ? -7.058 -1.364 21.418 1.00 86.38 178 ASN A C 1
ATOM 1397 O O . ASN A 1 178 ? -7.047 -0.330 22.087 1.00 86.38 178 ASN A O 1
ATOM 1401 N N . GLU A 1 179 ? -6.984 -1.364 20.100 1.00 86.88 179 GLU A N 1
ATOM 1402 C CA . GLU A 1 179 ? -7.037 -0.182 19.259 1.00 86.88 179 GLU A CA 1
ATOM 1403 C C . GLU A 1 179 ? -8.487 0.227 19.012 1.00 86.88 179 GLU A C 1
ATOM 1405 O O . GLU A 1 179 ? -9.339 -0.575 18.606 1.00 86.88 179 GLU A O 1
ATOM 1410 N N . VAL A 1 180 ? -8.776 1.500 19.261 1.00 88.19 180 VAL A N 1
ATOM 1411 C CA . VAL A 1 180 ? -10.113 2.084 19.172 1.00 88.19 180 VAL A CA 1
ATOM 1412 C C . VAL A 1 180 ? -10.043 3.399 18.408 1.00 88.19 180 VAL A C 1
ATOM 1414 O O . VAL A 1 180 ? -9.058 4.125 18.516 1.00 88.19 180 VAL A O 1
ATOM 1417 N N . LEU A 1 181 ? -11.086 3.730 17.649 1.00 85.38 181 LEU A N 1
ATOM 1418 C CA . LEU A 1 181 ? -11.189 5.054 17.037 1.00 85.38 181 LEU A CA 1
ATOM 1419 C C . LEU A 1 181 ? -11.386 6.118 18.112 1.00 85.38 181 LEU A C 1
ATOM 1421 O O . LEU A 1 181 ? -12.187 5.930 19.037 1.00 85.38 181 LEU A O 1
ATOM 1425 N N . SER A 1 182 ? -10.676 7.233 17.964 1.00 79.12 182 SER A N 1
ATOM 1426 C CA . SER A 1 182 ? -10.898 8.445 18.734 1.00 79.12 182 SER A CA 1
ATOM 1427 C C . SER A 1 182 ? -12.285 9.012 18.427 1.00 79.12 182 SER A C 1
ATOM 1429 O O . SER A 1 182 ? -12.849 8.796 17.352 1.00 79.12 182 SER A O 1
ATOM 1431 N N . ARG A 1 183 ? -12.849 9.720 19.404 1.00 60.59 183 ARG A N 1
ATOM 1432 C CA . ARG A 1 183 ? -14.129 10.414 19.258 1.00 60.59 183 ARG A CA 1
ATOM 1433 C C . ARG A 1 183 ? -13.972 11.732 18.512 1.00 60.59 183 ARG A C 1
ATOM 1435 O O . ARG A 1 183 ? -12.927 12.383 18.724 1.00 60.59 183 ARG A O 1
#

Radius of gyration: 20.23 Å; chains: 1; bounding box: 42×30×65 Å

Sequence (183 aa):
MSDITSAASTLQEIVETLGNIYTDPGQYVAQLTYLITQYGYDVNTQSVLATSYDPVFALARRTCLEAIYRAEPSVTWSSSTDAYNFRDTILPMFTAEITYAGQTNETDIFEYFNNAIAEISLDIQTRGYGLPDITTYTTKTSLPPCVIAQQLYGDGTRDDELIMRNAPIRPLFMDLTNEVLSR

Organism: NCBI:txid318683